Protein AF-A0A3M9XK77-F1 (afdb_monomer_lite)

pLDDT: mean 74.06, std 20.67, range [38.22, 97.75]

Structure (mmCIF, N/CA/C/O backbone):
data_AF-A0A3M9XK77-F1
#
_entry.id   AF-A0A3M9XK77-F1
#
loop_
_atom_site.group_PDB
_atom_site.id
_atom_site.type_symbol
_atom_site.label_atom_id
_atom_site.label_alt_id
_atom_site.label_comp_id
_atom_site.label_asym_id
_atom_site.label_entity_id
_atom_site.label_seq_id
_atom_site.pdbx_PDB_ins_code
_atom_site.Cartn_x
_atom_site.Cartn_y
_atom_site.Cartn_z
_atom_site.occupancy
_atom_site.B_iso_or_equiv
_atom_site.auth_seq_id
_atom_site.auth_comp_id
_atom_site.auth_asym_id
_atom_site.auth_atom_id
_atom_site.pdbx_PDB_model_num
ATOM 1 N N . MET A 1 1 ? 1.333 23.958 22.375 1.00 40.72 1 MET A N 1
ATOM 2 C CA . MET A 1 1 ? 1.892 22.632 22.056 1.00 40.72 1 MET A CA 1
ATOM 3 C C . MET A 1 1 ? 1.539 22.334 20.603 1.00 40.72 1 MET A C 1
ATOM 5 O O . MET A 1 1 ? 0.366 22.078 20.377 1.00 40.72 1 MET A O 1
ATOM 9 N N . PRO A 1 2 ? 2.428 22.461 19.603 1.00 49.28 2 PRO A N 1
ATOM 10 C CA . PRO A 1 2 ? 2.106 21.972 18.271 1.00 49.28 2 PRO A CA 1
ATOM 11 C C . PRO A 1 2 ? 2.656 20.552 18.097 1.00 49.28 2 PRO A C 1
ATOM 13 O O . PRO A 1 2 ? 3.865 20.344 18.052 1.00 49.28 2 PRO A O 1
ATOM 16 N N . GLU A 1 3 ? 1.725 19.596 18.119 1.00 48.28 3 GLU A N 1
ATOM 17 C CA . GLU A 1 3 ? 1.546 18.523 17.130 1.00 48.28 3 GLU A CA 1
ATOM 18 C C . GLU A 1 3 ? 2.834 18.058 16.422 1.00 48.28 3 GLU A C 1
ATOM 20 O O . GLU A 1 3 ? 3.284 18.636 15.431 1.00 48.28 3 GLU A O 1
ATOM 25 N N . GLY A 1 4 ? 3.422 16.978 16.937 1.00 46.28 4 GLY A N 1
ATOM 26 C CA . GLY A 1 4 ? 4.544 16.288 16.313 1.00 46.28 4 GLY A CA 1
ATOM 27 C C . GLY A 1 4 ? 4.097 15.492 15.089 1.00 46.28 4 GLY A C 1
ATOM 28 O O . GLY A 1 4 ? 3.795 14.309 15.199 1.00 46.28 4 GLY A O 1
ATOM 29 N N . PHE A 1 5 ? 4.102 16.119 13.915 1.00 48.97 5 PHE A N 1
ATOM 30 C CA . PHE A 1 5 ? 4.124 15.389 12.648 1.00 48.97 5 PHE A CA 1
ATOM 31 C C . PHE A 1 5 ? 5.582 14.990 12.368 1.00 48.97 5 PHE A C 1
ATOM 33 O O . PHE A 1 5 ? 6.400 15.821 11.970 1.00 48.97 5 PHE A O 1
ATOM 40 N N . LEU A 1 6 ? 5.940 13.729 12.639 1.00 46.72 6 LEU A N 1
ATOM 41 C CA . LEU A 1 6 ? 7.252 13.186 12.279 1.00 46.72 6 LEU A CA 1
ATOM 42 C C . LEU A 1 6 ? 7.377 13.153 10.750 1.00 46.72 6 LEU A C 1
ATOM 44 O O . LEU A 1 6 ? 6.844 12.270 10.084 1.00 46.72 6 LEU A O 1
ATOM 48 N N . ALA A 1 7 ? 8.098 14.122 10.191 1.00 45.50 7 ALA A N 1
ATOM 49 C CA . ALA A 1 7 ? 8.509 14.103 8.797 1.00 45.50 7 ALA A CA 1
ATOM 50 C C . ALA A 1 7 ? 9.521 12.962 8.586 1.00 45.50 7 ALA A C 1
ATOM 52 O O . ALA A 1 7 ? 10.709 13.105 8.880 1.00 45.50 7 ALA A O 1
ATOM 53 N N . ALA A 1 8 ? 9.050 11.814 8.096 1.00 44.91 8 ALA A N 1
ATOM 54 C CA . ALA A 1 8 ? 9.913 10.715 7.680 1.00 44.91 8 ALA A CA 1
ATOM 55 C C . ALA A 1 8 ? 10.695 11.138 6.425 1.00 44.91 8 ALA A C 1
ATOM 57 O O . ALA A 1 8 ? 10.141 11.244 5.332 1.00 44.91 8 ALA A O 1
ATOM 58 N N . LYS A 1 9 ? 11.989 11.425 6.585 1.00 43.59 9 LYS A N 1
ATOM 59 C CA . LYS A 1 9 ? 12.883 11.810 5.488 1.00 43.59 9 LYS A CA 1
ATOM 60 C C . LYS A 1 9 ? 13.710 10.599 5.060 1.00 43.59 9 LYS A C 1
ATOM 62 O O . LYS A 1 9 ? 14.681 10.258 5.728 1.00 43.59 9 LYS A O 1
ATOM 67 N N . LEU A 1 10 ? 13.342 9.964 3.947 1.00 43.53 10 LEU A N 1
ATOM 68 C CA . LEU A 1 10 ? 14.168 8.934 3.307 1.00 43.53 10 LEU A CA 1
ATOM 69 C C . LEU A 1 10 ? 15.184 9.595 2.361 1.00 43.53 10 LEU A C 1
ATOM 71 O O . LEU A 1 10 ? 14.812 10.414 1.522 1.00 43.53 10 LEU A O 1
ATOM 75 N N . ALA A 1 11 ? 16.464 9.237 2.486 1.00 40.72 11 ALA A N 1
ATOM 76 C CA . ALA A 1 11 ? 17.530 9.639 1.568 1.00 40.72 11 ALA A CA 1
ATOM 77 C C . ALA A 1 11 ? 18.156 8.386 0.936 1.00 40.72 11 ALA A C 1
ATOM 79 O O . ALA A 1 11 ? 18.517 7.456 1.651 1.00 40.72 11 ALA A O 1
ATOM 80 N N . ILE A 1 12 ? 18.275 8.362 -0.396 1.00 50.59 12 ILE A N 1
ATOM 81 C CA . ILE A 1 12 ? 18.780 7.218 -1.173 1.00 50.59 12 ILE A CA 1
ATOM 82 C C . ILE A 1 12 ? 19.982 7.697 -1.997 1.00 50.59 12 ILE A C 1
ATOM 84 O O . ILE A 1 12 ? 19.867 8.677 -2.732 1.00 50.59 12 ILE A O 1
ATOM 88 N N . ILE A 1 13 ? 21.130 7.023 -1.876 1.00 51.03 13 ILE A N 1
ATOM 89 C CA . ILE A 1 13 ? 22.360 7.305 -2.640 1.00 51.03 13 ILE A CA 1
ATOM 90 C C . ILE A 1 13 ? 22.754 6.035 -3.404 1.00 51.03 13 ILE A C 1
ATOM 92 O O . ILE A 1 13 ? 23.085 5.046 -2.756 1.00 51.03 13 ILE A O 1
ATOM 96 N N . VAL A 1 14 ? 22.767 6.046 -4.747 1.00 45.75 14 VAL A N 1
ATOM 97 C CA . VAL A 1 14 ? 23.328 4.952 -5.578 1.00 45.75 14 VAL A CA 1
ATOM 98 C C . VAL A 1 14 ? 23.963 5.494 -6.878 1.00 45.75 14 VAL A C 1
ATOM 100 O O . VAL A 1 14 ? 23.519 6.500 -7.424 1.00 45.75 14 VAL A O 1
ATOM 103 N N . VAL A 1 15 ? 25.035 4.830 -7.336 1.00 45.31 15 VAL A N 1
ATOM 104 C CA . VAL A 1 15 ? 26.042 5.244 -8.340 1.00 45.31 15 VAL A CA 1
ATOM 105 C C . VAL A 1 15 ? 25.821 4.600 -9.743 1.00 45.31 15 VAL A C 1
ATOM 107 O O . VAL A 1 15 ? 25.511 3.415 -9.839 1.00 45.31 15 VAL A O 1
ATOM 110 N N . ASP A 1 16 ? 26.072 5.387 -10.809 1.00 38.22 16 ASP A N 1
ATOM 111 C CA . ASP A 1 16 ? 26.305 5.073 -12.254 1.00 38.22 16 ASP A CA 1
ATOM 112 C C . ASP A 1 16 ? 25.118 4.908 -13.258 1.00 38.22 16 ASP A C 1
ATOM 114 O O . ASP A 1 16 ? 23.983 4.661 -12.893 1.00 38.22 16 ASP A O 1
ATOM 118 N N . ARG A 1 17 ? 25.338 5.129 -14.570 1.00 45.81 17 ARG A N 1
ATOM 119 C CA . ARG A 1 17 ? 24.308 5.482 -15.586 1.00 45.81 17 ARG A CA 1
ATOM 120 C C . ARG A 1 17 ? 23.569 4.286 -16.223 1.00 45.81 17 ARG A C 1
ATOM 122 O O . ARG A 1 17 ? 22.459 4.466 -16.711 1.00 45.81 17 ARG A O 1
ATOM 129 N N . ARG A 1 18 ? 24.102 3.056 -16.173 1.00 45.06 18 ARG A N 1
ATOM 130 C CA . ARG A 1 18 ? 23.294 1.825 -16.399 1.00 45.06 18 ARG A CA 1
ATOM 131 C C . ARG A 1 18 ? 22.351 1.566 -15.220 1.00 45.06 18 ARG A C 1
ATOM 133 O O . ARG A 1 18 ? 21.308 0.941 -15.383 1.00 45.06 18 ARG A O 1
ATOM 140 N N . SER A 1 19 ? 22.690 2.131 -14.066 1.00 50.97 19 SER A N 1
ATOM 141 C CA . SER A 1 19 ? 21.795 2.247 -12.932 1.00 50.97 19 SER A CA 1
ATOM 142 C C . SER A 1 19 ? 20.714 3.300 -13.156 1.00 50.97 19 SER A C 1
ATOM 144 O O . SER A 1 19 ? 19.835 3.339 -12.329 1.00 50.97 19 SER A O 1
ATOM 146 N N . ALA A 1 20 ? 20.693 4.123 -14.216 1.00 53.94 20 ALA A N 1
ATOM 147 C CA . ALA A 1 20 ? 19.633 5.132 -14.390 1.00 53.94 20 ALA A CA 1
ATOM 148 C C . ALA A 1 20 ? 18.252 4.512 -14.688 1.00 53.94 20 ALA A C 1
ATOM 150 O O . ALA A 1 20 ? 17.242 4.981 -14.168 1.00 53.94 20 ALA A O 1
ATOM 151 N N . ASP A 1 21 ? 18.211 3.440 -15.483 1.00 57.78 21 ASP A N 1
ATOM 152 C CA . ASP A 1 21 ? 16.988 2.676 -15.781 1.00 57.78 21 ASP A CA 1
ATOM 153 C C . ASP A 1 21 ? 16.527 1.900 -14.532 1.00 57.78 21 ASP A C 1
ATOM 155 O O . ASP A 1 21 ? 15.434 2.120 -14.020 1.00 57.78 21 ASP A O 1
ATOM 159 N N . VAL A 1 22 ? 17.454 1.163 -13.907 1.00 61.59 22 VAL A N 1
ATOM 160 C CA . VAL A 1 22 ? 17.255 0.489 -12.608 1.00 61.59 22 VAL A CA 1
ATOM 161 C C . VAL A 1 22 ? 16.875 1.470 -11.484 1.00 61.59 22 VAL A C 1
ATOM 163 O O . VAL A 1 22 ? 16.108 1.129 -10.588 1.00 61.59 22 VAL A O 1
ATOM 166 N N . MET A 1 23 ? 17.388 2.701 -11.508 1.00 65.06 23 MET A N 1
ATOM 167 C CA . MET A 1 23 ? 17.079 3.776 -10.559 1.00 65.06 23 MET A CA 1
ATOM 168 C C . MET A 1 23 ? 15.690 4.334 -10.817 1.00 65.06 23 MET A C 1
ATOM 170 O O . MET A 1 23 ? 15.003 4.658 -9.855 1.00 65.06 23 MET A O 1
ATOM 174 N N . THR A 1 24 ? 15.255 4.422 -12.074 1.00 71.69 24 THR A N 1
ATOM 175 C CA . THR A 1 24 ? 13.886 4.832 -12.413 1.00 71.69 24 THR A CA 1
ATOM 176 C C . THR A 1 24 ? 12.888 3.794 -11.909 1.00 71.69 24 THR A C 1
ATOM 178 O O . THR A 1 24 ? 11.916 4.151 -11.241 1.00 71.69 24 THR A O 1
ATOM 181 N N . ASP A 1 25 ? 13.191 2.515 -12.110 1.00 83.75 25 ASP A N 1
ATOM 182 C CA . ASP A 1 25 ? 12.398 1.396 -11.608 1.00 83.75 25 ASP A CA 1
ATOM 183 C C . ASP A 1 25 ? 12.369 1.354 -10.074 1.00 83.75 25 ASP A C 1
ATOM 185 O O . ASP A 1 25 ? 11.299 1.380 -9.472 1.00 83.75 25 ASP A O 1
ATOM 189 N N . THR A 1 26 ? 13.530 1.414 -9.416 1.00 84.44 26 THR A N 1
ATOM 190 C CA . THR A 1 26 ? 13.630 1.407 -7.943 1.00 84.44 26 THR A CA 1
ATOM 191 C C . THR A 1 26 ? 12.963 2.637 -7.318 1.00 84.44 26 THR A C 1
ATOM 193 O O . THR A 1 26 ? 12.298 2.537 -6.289 1.00 84.44 26 THR A O 1
ATOM 196 N N . THR A 1 27 ? 13.097 3.814 -7.937 1.00 86.25 27 THR A N 1
ATOM 197 C CA . THR A 1 27 ? 12.434 5.042 -7.462 1.00 86.25 27 THR A CA 1
ATOM 198 C C . THR A 1 27 ? 10.921 4.919 -7.596 1.00 86.25 27 THR A C 1
ATOM 200 O O . THR A 1 27 ? 10.196 5.296 -6.677 1.00 86.25 27 THR A O 1
ATOM 203 N N . THR A 1 28 ? 10.438 4.338 -8.697 1.00 89.69 28 THR A N 1
ATOM 204 C CA . THR A 1 28 ? 9.012 4.058 -8.897 1.00 89.69 28 THR A CA 1
ATOM 205 C C . THR A 1 28 ? 8.493 3.058 -7.865 1.00 89.69 28 THR A C 1
ATOM 207 O O . THR A 1 28 ? 7.472 3.313 -7.229 1.00 89.69 28 THR A O 1
ATOM 210 N N . GLN A 1 29 ? 9.227 1.969 -7.620 1.00 90.69 29 GLN A N 1
ATOM 211 C CA . GLN A 1 29 ? 8.904 0.993 -6.576 1.00 90.69 29 GLN A CA 1
ATOM 212 C C . GLN A 1 29 ? 8.775 1.650 -5.203 1.00 90.69 29 GLN A C 1
ATOM 214 O O . GLN A 1 29 ? 7.782 1.450 -4.507 1.00 90.69 29 GLN A O 1
ATOM 219 N N . LEU A 1 30 ? 9.754 2.468 -4.816 1.00 90.38 30 LEU A N 1
ATOM 220 C CA . LEU A 1 30 ? 9.748 3.143 -3.521 1.00 90.38 30 LEU A CA 1
ATOM 221 C C . LEU A 1 30 ? 8.650 4.197 -3.418 1.00 90.38 30 LEU A C 1
ATOM 223 O O . LEU A 1 30 ? 8.069 4.340 -2.345 1.00 90.38 30 LEU A O 1
ATOM 227 N N . ALA A 1 31 ? 8.322 4.896 -4.504 1.00 91.00 31 ALA A N 1
ATOM 228 C CA . ALA A 1 31 ? 7.198 5.826 -4.532 1.00 91.00 31 ALA A CA 1
ATOM 229 C C . ALA A 1 31 ? 5.864 5.097 -4.301 1.00 91.00 31 ALA A C 1
ATOM 231 O O . ALA A 1 31 ? 5.081 5.529 -3.458 1.00 91.00 31 ALA A O 1
ATOM 232 N N . ILE A 1 32 ? 5.645 3.961 -4.975 1.00 92.31 32 ILE A N 1
ATOM 233 C CA . ILE A 1 32 ? 4.454 3.113 -4.793 1.00 92.31 32 ILE A CA 1
ATOM 234 C C . ILE A 1 32 ? 4.351 2.623 -3.344 1.00 92.31 32 ILE A C 1
ATOM 236 O O . ILE A 1 32 ? 3.296 2.729 -2.720 1.00 92.31 32 ILE A O 1
ATOM 240 N N . LEU A 1 33 ? 5.450 2.104 -2.791 1.00 93.44 33 LEU A N 1
ATOM 241 C CA . LEU A 1 33 ? 5.471 1.591 -1.421 1.00 93.44 33 LEU A CA 1
ATOM 242 C C . LEU A 1 33 ? 5.290 2.713 -0.386 1.00 93.44 33 LEU A C 1
ATOM 244 O O . LEU A 1 33 ? 4.571 2.531 0.592 1.00 93.44 33 LEU A O 1
ATOM 248 N N . SER A 1 34 ? 5.888 3.885 -0.608 1.00 92.44 34 SER A N 1
ATOM 249 C CA . SER A 1 34 ? 5.749 5.038 0.293 1.00 92.44 34 SER A CA 1
ATOM 250 C C . SER A 1 34 ? 4.325 5.594 0.285 1.00 92.44 34 SER A C 1
ATOM 252 O O . SER A 1 34 ? 3.779 5.882 1.346 1.00 92.44 34 SER A O 1
ATOM 254 N N . ASP A 1 35 ? 3.696 5.691 -0.887 1.00 94.25 35 ASP A N 1
ATOM 255 C CA . ASP A 1 35 ? 2.287 6.076 -1.022 1.00 94.25 35 ASP A CA 1
ATOM 256 C C . ASP A 1 35 ? 1.361 5.096 -0.282 1.00 94.25 35 ASP A C 1
ATOM 258 O O . ASP A 1 35 ? 0.455 5.504 0.446 1.00 94.25 35 ASP A O 1
ATOM 262 N N . ALA A 1 36 ? 1.633 3.793 -0.380 1.00 96.38 36 ALA A N 1
ATOM 263 C CA . ALA A 1 36 ? 0.888 2.778 0.355 1.00 96.38 36 ALA A CA 1
ATOM 264 C C . ALA A 1 36 ? 1.026 2.922 1.879 1.00 96.38 36 ALA A C 1
ATOM 266 O O . ALA A 1 36 ? 0.033 2.800 2.596 1.00 96.38 36 ALA A O 1
ATOM 267 N N . LEU A 1 37 ? 2.228 3.229 2.380 1.00 95.19 37 LEU A N 1
ATOM 268 C CA . LEU A 1 37 ? 2.448 3.493 3.805 1.00 95.19 37 LEU A CA 1
ATOM 269 C C . LEU A 1 37 ? 1.671 4.722 4.284 1.00 95.19 37 LEU A C 1
ATOM 271 O O . LEU A 1 37 ? 1.061 4.669 5.350 1.00 95.19 37 LEU A O 1
ATOM 275 N N . VAL A 1 38 ? 1.639 5.798 3.493 1.00 95.06 38 VAL A N 1
ATOM 276 C CA . VAL A 1 38 ? 0.830 6.987 3.804 1.00 95.06 38 VAL A CA 1
ATOM 277 C C . VAL A 1 38 ? -0.646 6.607 3.913 1.00 95.06 38 VAL A C 1
ATOM 279 O O . VAL A 1 38 ? -1.266 6.882 4.937 1.00 95.06 38 VAL A O 1
ATOM 282 N N . LYS A 1 39 ? -1.184 5.875 2.931 1.00 92.88 39 LYS A N 1
ATOM 283 C CA . LYS A 1 39 ? -2.581 5.408 2.942 1.00 92.88 39 LYS A CA 1
ATOM 284 C C . LYS A 1 39 ? -2.915 4.525 4.144 1.00 92.88 39 LYS A C 1
ATOM 286 O O . LYS A 1 39 ? -4.031 4.587 4.649 1.00 92.88 39 LYS A O 1
ATOM 291 N N . ILE A 1 40 ? -1.975 3.699 4.606 1.00 93.94 40 ILE A N 1
ATOM 292 C CA . ILE A 1 40 ? -2.148 2.878 5.815 1.00 93.94 40 ILE A CA 1
ATOM 293 C C . ILE A 1 40 ? -2.167 3.762 7.068 1.00 93.94 40 ILE A C 1
ATOM 295 O O . ILE A 1 40 ? -3.029 3.585 7.925 1.00 93.94 40 ILE A O 1
ATOM 299 N N . ILE A 1 41 ? -1.265 4.742 7.175 1.00 92.81 41 ILE A N 1
ATOM 300 C CA . ILE A 1 41 ? -1.231 5.692 8.302 1.00 92.81 41 ILE A CA 1
ATOM 301 C C . ILE A 1 41 ? -2.528 6.513 8.367 1.00 92.81 41 ILE A C 1
ATOM 303 O O . ILE A 1 41 ? -3.063 6.739 9.452 1.00 92.81 41 ILE A O 1
ATOM 307 N N . GLU A 1 42 ? -3.081 6.896 7.216 1.00 91.88 42 GLU A N 1
ATOM 308 C CA . GLU A 1 42 ? -4.361 7.606 7.103 1.00 91.88 42 GLU A CA 1
ATOM 309 C C . GLU A 1 42 ? -5.569 6.796 7.611 1.00 91.88 42 GLU A C 1
ATOM 311 O O . GLU A 1 42 ? -6.632 7.367 7.861 1.00 91.88 42 GLU A O 1
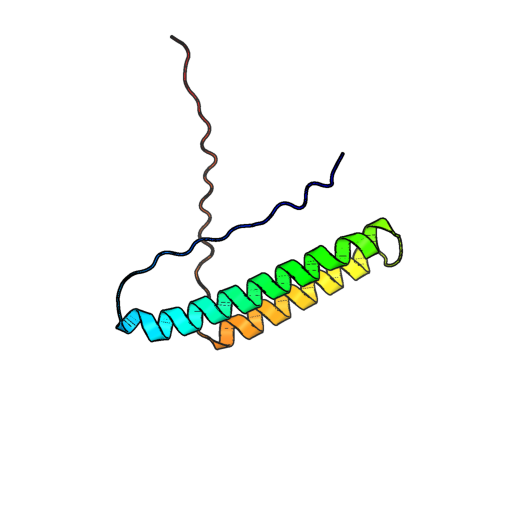ATOM 316 N N . LEU A 1 43 ? -5.426 5.484 7.840 1.00 90.56 43 LEU A N 1
ATOM 317 C CA . LEU A 1 43 ? -6.445 4.678 8.523 1.00 90.56 43 LEU A CA 1
ATOM 318 C C . LEU A 1 43 ? -6.453 4.893 10.047 1.00 90.56 43 LEU A C 1
ATOM 320 O O . LEU A 1 43 ? -7.456 4.599 10.699 1.00 90.56 43 LEU A O 1
ATOM 324 N N . GLY A 1 44 ? -5.375 5.429 10.626 1.00 87.38 44 GLY A N 1
ATOM 325 C CA . GLY A 1 44 ? -5.236 5.680 12.064 1.00 87.38 44 GLY A CA 1
ATOM 326 C C . GLY A 1 44 ? -6.357 6.543 12.662 1.00 87.38 44 GLY A C 1
ATOM 327 O O . GLY A 1 44 ? -6.962 6.129 13.654 1.00 87.38 44 GLY A O 1
ATOM 328 N N . PRO A 1 45 ? -6.718 7.690 12.057 1.00 90.56 45 PRO A N 1
ATOM 329 C CA . PRO A 1 45 ? -7.869 8.484 12.485 1.00 90.56 45 PRO A CA 1
ATOM 330 C C . PRO A 1 45 ? -9.190 7.702 12.487 1.00 90.56 45 PRO A C 1
ATOM 332 O O . PRO A 1 45 ? -9.986 7.845 13.410 1.00 90.56 45 PRO A O 1
ATOM 335 N N . MET A 1 46 ? -9.413 6.805 11.516 1.00 85.00 46 MET A N 1
ATOM 336 C CA . MET A 1 46 ? -10.619 5.963 11.490 1.00 85.00 46 MET A CA 1
ATOM 337 C C . MET A 1 46 ? -10.670 4.990 12.677 1.00 85.00 46 MET A C 1
ATOM 339 O O . MET A 1 46 ? -11.758 4.711 13.185 1.00 85.00 46 MET A O 1
ATOM 343 N N . ALA A 1 47 ? -9.506 4.505 13.128 1.00 82.06 47 ALA A N 1
ATOM 344 C CA . ALA A 1 47 ? -9.377 3.697 14.339 1.00 82.06 47 ALA A CA 1
ATOM 345 C C . ALA A 1 47 ? -9.665 4.525 15.597 1.00 82.06 47 ALA A C 1
ATOM 347 O O . ALA A 1 47 ? -10.452 4.111 16.446 1.00 82.06 47 ALA A O 1
ATOM 348 N N . ALA A 1 48 ? -9.047 5.706 15.701 1.00 84.31 48 ALA A N 1
ATOM 349 C CA . ALA A 1 48 ? -9.161 6.588 16.861 1.00 84.31 48 ALA A CA 1
ATOM 350 C C . ALA A 1 48 ? -10.589 7.121 17.059 1.00 84.31 48 ALA A C 1
ATOM 352 O O . ALA A 1 48 ? -11.051 7.269 18.187 1.00 84.31 48 ALA A O 1
ATOM 353 N N . GLU A 1 49 ? -11.305 7.368 15.964 1.00 89.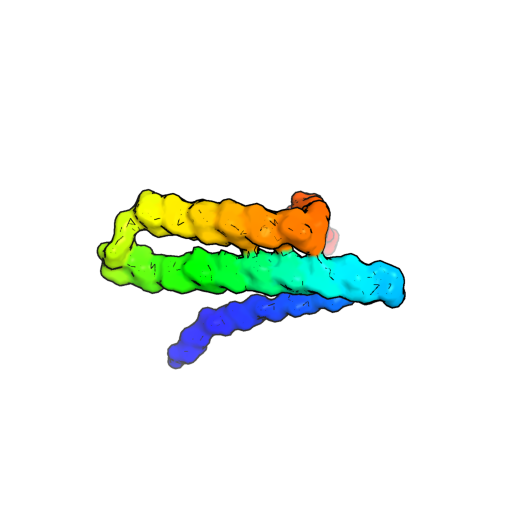19 49 GLU A N 1
ATOM 354 C CA . GLU A 1 49 ? -12.685 7.858 15.970 1.00 89.19 49 GLU A CA 1
ATOM 355 C C . GLU A 1 49 ? -13.728 6.728 16.065 1.00 89.19 49 GLU A C 1
ATOM 357 O O . GLU A 1 49 ? -14.928 6.997 16.043 1.00 89.19 49 GLU A O 1
ATOM 362 N N . GLY A 1 50 ? -13.296 5.461 16.144 1.00 85.69 50 GLY A N 1
ATOM 363 C CA . GLY A 1 50 ? -14.188 4.300 16.242 1.00 85.69 50 GLY A CA 1
ATOM 364 C C . GLY A 1 50 ? -15.071 4.081 15.008 1.00 85.69 50 GLY A C 1
ATOM 365 O O . GLY A 1 50 ? -16.121 3.448 15.101 1.00 85.69 50 GLY A O 1
ATOM 366 N N . LYS A 1 51 ? -14.671 4.616 13.848 1.00 88.19 51 LYS A N 1
ATOM 367 C CA . LYS A 1 51 ? -15.450 4.579 12.597 1.00 88.19 51 LYS A CA 1
ATOM 368 C C . LYS A 1 51 ? -15.353 3.248 11.850 1.00 88.19 51 LYS A C 1
ATOM 370 O O . LYS A 1 51 ? -16.106 3.030 10.904 1.00 88.19 51 LYS A O 1
ATOM 375 N N . ALA A 1 52 ? -14.427 2.379 12.241 1.00 88.31 52 ALA A N 1
ATOM 376 C CA . ALA A 1 52 ? -14.240 1.050 11.675 1.00 88.31 52 ALA A CA 1
ATOM 377 C C . ALA A 1 52 ? -13.735 0.087 12.754 1.00 88.31 52 ALA A C 1
ATOM 379 O O . ALA A 1 52 ? -13.068 0.506 13.703 1.00 88.31 52 ALA A O 1
ATOM 380 N N . SER A 1 53 ? -14.041 -1.205 12.610 1.00 92.88 53 SER A N 1
ATOM 381 C CA . SER A 1 53 ? -13.517 -2.201 13.540 1.00 92.88 53 SER A CA 1
ATOM 382 C C . SER A 1 53 ? -12.005 -2.397 13.328 1.00 92.88 53 SER A C 1
ATOM 384 O O . SER A 1 53 ? -11.518 -2.261 12.201 1.00 92.88 53 SER A O 1
ATOM 386 N N . PRO A 1 54 ? -11.238 -2.766 14.371 1.00 89.25 54 PRO A N 1
ATOM 387 C CA . PRO A 1 54 ? -9.813 -3.063 14.218 1.00 89.25 54 PRO A CA 1
ATOM 388 C C . PRO A 1 54 ? -9.528 -4.144 13.166 1.00 89.25 54 PRO A C 1
ATOM 390 O O . PRO A 1 54 ? -8.543 -4.050 12.439 1.00 89.25 54 PRO A O 1
ATOM 393 N N . ALA A 1 55 ? -10.405 -5.146 13.047 1.00 93.31 55 ALA A N 1
ATOM 394 C CA . ALA A 1 55 ? -10.273 -6.213 12.057 1.00 93.31 55 ALA A CA 1
ATOM 395 C C . ALA A 1 55 ? -10.435 -5.693 10.618 1.00 93.31 55 ALA A C 1
ATOM 397 O O . ALA A 1 55 ? -9.651 -6.062 9.741 1.00 93.31 55 ALA A O 1
ATOM 398 N N . ASP A 1 56 ? -11.393 -4.792 10.384 1.00 93.00 56 ASP A N 1
ATOM 399 C CA . ASP A 1 56 ? -11.601 -4.182 9.065 1.00 93.00 56 ASP A CA 1
ATOM 400 C C . ASP A 1 56 ? -10.416 -3.296 8.672 1.00 93.00 56 ASP A C 1
ATOM 402 O O . ASP A 1 56 ? -9.969 -3.313 7.525 1.00 93.00 56 ASP A O 1
ATOM 406 N N . LEU A 1 57 ? -9.864 -2.545 9.629 1.00 93.38 57 LEU A N 1
ATOM 407 C CA . LEU A 1 57 ? -8.705 -1.684 9.396 1.00 93.38 57 LEU A CA 1
ATOM 408 C C . LEU A 1 57 ? -7.436 -2.486 9.100 1.00 93.38 57 LEU A C 1
ATOM 410 O O . LEU A 1 57 ? -6.686 -2.116 8.196 1.00 93.38 57 LEU A O 1
ATOM 414 N N . LEU A 1 58 ? -7.211 -3.595 9.809 1.00 94.75 58 LEU A N 1
ATOM 415 C CA . LEU A 1 58 ? -6.103 -4.510 9.524 1.00 94.75 58 LEU A CA 1
ATOM 416 C C . LEU A 1 58 ? -6.252 -5.160 8.148 1.00 94.75 58 LEU A C 1
ATOM 418 O O . LEU A 1 58 ? -5.289 -5.182 7.386 1.00 94.75 58 LEU A O 1
ATOM 422 N N . THR A 1 59 ? -7.458 -5.622 7.808 1.00 96.19 59 THR A N 1
ATOM 423 C CA . THR A 1 59 ? -7.757 -6.197 6.486 1.00 96.19 59 THR A CA 1
ATOM 424 C C . THR A 1 59 ? -7.461 -5.183 5.387 1.00 96.19 59 THR A C 1
ATOM 426 O O . THR A 1 59 ? -6.676 -5.452 4.483 1.00 96.19 59 THR A O 1
ATOM 429 N N . ARG A 1 60 ? -7.984 -3.961 5.526 1.00 95.12 60 ARG A N 1
ATOM 430 C CA . ARG A 1 60 ? -7.767 -2.882 4.561 1.00 95.12 60 ARG A CA 1
ATOM 431 C C . ARG A 1 60 ? -6.296 -2.482 4.446 1.00 95.12 60 ARG A C 1
ATOM 433 O O . ARG A 1 60 ? -5.823 -2.222 3.344 1.00 95.12 60 ARG A O 1
ATOM 440 N N . SER A 1 61 ? -5.568 -2.451 5.562 1.00 96.25 61 SER A N 1
ATOM 441 C CA . SER A 1 61 ? -4.122 -2.191 5.562 1.00 96.25 61 SER A CA 1
ATOM 442 C C . SER A 1 61 ? -3.364 -3.283 4.805 1.00 96.25 61 SER A C 1
ATOM 444 O O . SER A 1 61 ? -2.492 -2.979 3.992 1.00 96.25 61 SER A O 1
ATOM 446 N N . GLY A 1 62 ? -3.727 -4.549 5.034 1.00 95.88 62 GLY A N 1
ATOM 447 C CA . GLY A 1 62 ? -3.170 -5.700 4.328 1.00 95.88 62 GLY A CA 1
ATOM 448 C C . GLY A 1 62 ? -3.434 -5.648 2.825 1.00 95.88 62 GLY A C 1
ATOM 449 O O . GLY A 1 62 ? -2.506 -5.834 2.041 1.00 95.88 62 GLY A O 1
ATOM 450 N N . ASP A 1 63 ? -4.657 -5.309 2.417 1.00 97.75 63 ASP A N 1
ATOM 451 C CA . ASP A 1 63 ? -5.024 -5.173 1.004 1.00 97.75 63 ASP A CA 1
ATOM 452 C C . ASP A 1 63 ? -4.230 -4.063 0.307 1.00 97.75 63 ASP A C 1
ATOM 454 O O . ASP A 1 63 ? -3.764 -4.250 -0.819 1.00 97.75 63 ASP A O 1
ATOM 458 N N . ILE A 1 64 ? -4.048 -2.912 0.968 1.00 96.81 64 ILE A N 1
ATOM 459 C CA . ILE A 1 64 ? -3.232 -1.803 0.451 1.00 96.81 64 ILE A CA 1
ATOM 460 C C . ILE A 1 64 ? -1.777 -2.255 0.284 1.00 96.81 64 ILE A C 1
ATOM 462 O O . ILE A 1 64 ? -1.185 -2.039 -0.775 1.00 96.81 64 ILE A O 1
ATOM 466 N N . ALA A 1 65 ? -1.211 -2.919 1.296 1.00 95.62 65 ALA A N 1
ATOM 467 C CA . ALA A 1 65 ? 0.161 -3.413 1.249 1.00 95.62 65 ALA A CA 1
ATOM 468 C C . ALA A 1 65 ? 0.360 -4.457 0.139 1.00 95.62 65 ALA A C 1
ATOM 470 O O . ALA A 1 65 ? 1.324 -4.370 -0.621 1.00 95.62 65 ALA A O 1
ATOM 471 N N . ALA A 1 66 ? -0.562 -5.411 -0.005 1.00 96.00 66 ALA A N 1
ATOM 472 C CA . ALA A 1 66 ? -0.495 -6.445 -1.034 1.00 96.00 66 ALA A CA 1
ATOM 473 C C . ALA A 1 66 ? -0.585 -5.853 -2.450 1.00 96.00 66 ALA A C 1
ATOM 475 O O . ALA A 1 66 ? 0.191 -6.228 -3.334 1.00 96.00 66 ALA A O 1
ATOM 476 N N . GLN A 1 67 ? -1.493 -4.896 -2.664 1.00 95.62 67 GLN A N 1
ATOM 477 C CA . GLN A 1 67 ? -1.621 -4.192 -3.942 1.00 95.62 67 GLN A CA 1
ATOM 478 C C . GLN A 1 67 ? -0.358 -3.402 -4.280 1.00 95.62 67 GLN A C 1
ATOM 480 O O . GLN A 1 67 ? 0.144 -3.500 -5.399 1.00 95.62 67 GLN A O 1
ATOM 485 N N . ALA A 1 68 ? 0.190 -2.666 -3.314 1.00 95.31 68 ALA A N 1
ATOM 486 C CA . ALA A 1 68 ? 1.405 -1.886 -3.507 1.00 95.31 68 ALA A CA 1
ATOM 487 C C . ALA A 1 68 ? 2.620 -2.771 -3.796 1.00 95.31 68 ALA A C 1
ATOM 489 O O . ALA A 1 68 ? 3.389 -2.474 -4.705 1.00 95.31 68 ALA A O 1
ATOM 490 N N . LEU A 1 69 ? 2.763 -3.887 -3.077 1.00 93.00 69 LEU A N 1
ATOM 491 C CA . LEU A 1 69 ? 3.824 -4.864 -3.311 1.00 93.00 69 LEU A CA 1
ATOM 492 C C . LEU A 1 69 ? 3.730 -5.462 -4.719 1.00 93.00 69 LEU A C 1
ATOM 494 O O . LEU A 1 69 ? 4.733 -5.551 -5.424 1.00 93.00 69 LEU A O 1
ATOM 498 N N . THR A 1 70 ? 2.517 -5.825 -5.139 1.00 93.12 70 THR A N 1
ATOM 499 C CA . THR A 1 70 ? 2.248 -6.361 -6.480 1.00 93.12 70 THR A CA 1
ATOM 500 C C . THR A 1 70 ? 2.579 -5.335 -7.558 1.00 93.12 70 THR A C 1
ATOM 502 O O . THR A 1 70 ? 3.258 -5.666 -8.526 1.0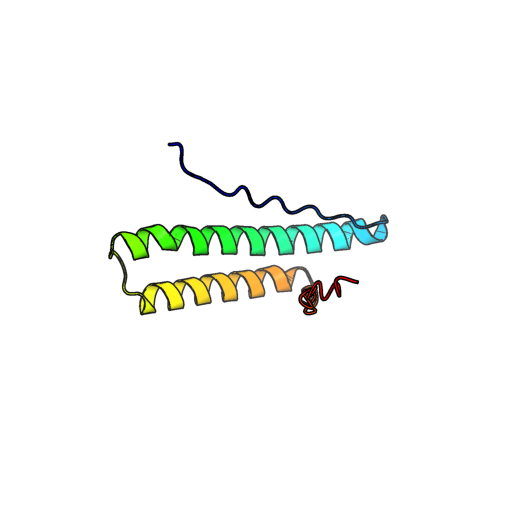0 93.12 70 THR A O 1
ATOM 505 N N . ALA A 1 71 ? 2.149 -4.085 -7.375 1.00 92.62 71 ALA A N 1
ATOM 506 C CA . ALA A 1 71 ? 2.428 -2.996 -8.304 1.00 92.62 71 ALA A CA 1
ATOM 507 C C . ALA A 1 71 ? 3.926 -2.665 -8.362 1.00 92.62 71 ALA A C 1
ATOM 509 O O . ALA A 1 71 ? 4.481 -2.512 -9.439 1.00 92.62 71 ALA A O 1
ATOM 510 N N . ALA A 1 72 ? 4.624 -2.613 -7.230 1.00 90.62 72 ALA A N 1
ATOM 511 C CA . ALA A 1 72 ? 6.062 -2.367 -7.216 1.00 90.62 72 ALA A CA 1
ATOM 512 C C . ALA A 1 72 ? 6.840 -3.517 -7.892 1.00 90.62 72 ALA A C 1
ATOM 514 O O . ALA A 1 72 ? 7.777 -3.279 -8.655 1.00 90.62 72 ALA A O 1
ATOM 515 N N . ALA A 1 73 ? 6.405 -4.767 -7.717 1.00 90.31 73 ALA A N 1
ATOM 516 C CA . ALA A 1 73 ? 7.024 -5.917 -8.374 1.00 90.31 73 ALA A CA 1
ATOM 517 C C . ALA A 1 73 ? 6.916 -5.898 -9.916 1.00 90.31 73 ALA A C 1
ATOM 519 O O . ALA A 1 73 ? 7.664 -6.619 -10.579 1.00 90.31 73 ALA A O 1
ATOM 520 N N . THR A 1 74 ? 6.043 -5.073 -10.518 1.00 93.38 74 THR A N 1
ATOM 521 C CA . THR A 1 74 ? 5.997 -4.926 -11.988 1.00 93.38 74 THR A CA 1
ATOM 522 C C . THR A 1 74 ? 7.181 -4.145 -12.547 1.00 93.38 74 THR A C 1
ATOM 524 O O . THR A 1 74 ? 7.483 -4.270 -13.729 1.00 93.38 74 THR A O 1
ATOM 527 N N . TYR A 1 75 ? 7.866 -3.372 -11.705 1.00 86.69 75 TYR A N 1
ATOM 528 C CA . TYR A 1 75 ? 9.050 -2.582 -12.056 1.00 86.69 75 TYR A CA 1
ATOM 529 C C . TYR A 1 75 ? 10.351 -3.336 -11.734 1.00 86.69 75 TYR A C 1
ATOM 531 O O . TYR A 1 75 ? 11.385 -2.740 -11.470 1.00 86.69 75 TYR A O 1
ATOM 539 N N . GLY A 1 76 ? 10.300 -4.670 -11.688 1.00 85.00 76 GLY A N 1
ATOM 540 C CA . GLY A 1 76 ? 11.455 -5.526 -11.427 1.00 85.00 76 GLY A CA 1
ATOM 541 C C . GLY A 1 76 ? 11.428 -6.201 -10.058 1.00 85.00 76 GLY A C 1
ATOM 542 O O . GLY A 1 76 ? 10.501 -6.050 -9.262 1.00 85.00 76 GLY A O 1
ATOM 543 N N . ARG A 1 77 ? 12.465 -7.001 -9.780 1.00 82.06 77 ARG A N 1
ATOM 544 C CA . ARG A 1 77 ? 12.589 -7.701 -8.497 1.00 82.06 77 ARG A CA 1
ATOM 545 C C . ARG A 1 77 ? 12.704 -6.665 -7.381 1.00 82.06 77 ARG A C 1
ATOM 547 O O . ARG A 1 77 ? 13.620 -5.850 -7.398 1.00 82.06 77 ARG A O 1
ATOM 554 N N . LEU A 1 78 ? 11.803 -6.749 -6.408 1.00 81.06 78 LEU A N 1
ATOM 555 C CA . LEU A 1 78 ? 11.859 -5.912 -5.216 1.00 81.06 78 LEU A CA 1
ATOM 556 C C . LEU A 1 78 ? 13.195 -6.097 -4.487 1.00 81.06 78 LEU A C 1
ATOM 558 O O . LEU A 1 78 ? 13.704 -7.225 -4.433 1.00 81.06 78 LEU A O 1
ATOM 562 N N . PRO A 1 79 ? 13.757 -5.021 -3.914 1.00 72.44 79 PRO A N 1
ATOM 563 C CA . PRO A 1 79 ? 14.959 -5.130 -3.107 1.00 72.44 79 PRO A CA 1
ATOM 564 C C . PRO A 1 79 ? 14.722 -6.127 -1.971 1.00 72.44 79 PRO A C 1
ATOM 566 O O . PRO A 1 79 ? 13.667 -6.130 -1.335 1.00 72.44 79 PRO A O 1
ATOM 569 N N . SER A 1 80 ? 15.706 -6.992 -1.724 1.00 71.56 80 SER A N 1
ATOM 570 C CA . SER A 1 80 ? 15.672 -7.867 -0.558 1.00 71.56 80 SER A CA 1
ATOM 571 C C . SER A 1 80 ? 15.611 -6.998 0.692 1.00 71.56 80 SER A C 1
ATOM 573 O O . SER A 1 80 ? 16.508 -6.188 0.929 1.00 71.56 80 SER A O 1
ATOM 575 N N . PHE A 1 81 ? 14.579 -7.185 1.506 1.00 65.31 81 PHE A N 1
ATOM 576 C CA . PHE A 1 81 ? 14.532 -6.633 2.853 1.00 65.31 81 PHE A CA 1
ATOM 577 C C . PHE A 1 81 ? 15.473 -7.463 3.734 1.00 65.31 81 PHE A C 1
ATOM 579 O O . PHE A 1 81 ? 15.029 -8.300 4.513 1.00 65.31 81 PHE A O 1
ATOM 586 N N . SER A 1 82 ? 16.787 -7.328 3.542 1.00 50.19 82 SER A N 1
ATOM 587 C CA . SER A 1 82 ? 17.740 -7.892 4.495 1.00 50.19 82 SER A CA 1
ATOM 588 C C . SER A 1 82 ? 17.552 -7.157 5.815 1.00 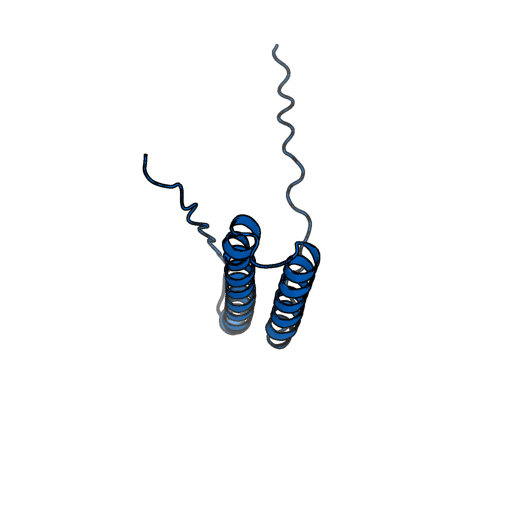50.19 82 SER A C 1
ATOM 590 O O . SER A 1 82 ? 17.676 -5.933 5.867 1.00 50.19 82 SER A O 1
ATOM 592 N N . GLU A 1 83 ? 17.230 -7.908 6.865 1.00 51.81 83 GLU A N 1
ATOM 593 C CA . GLU A 1 83 ? 17.302 -7.459 8.251 1.00 51.81 83 GLU A CA 1
ATOM 594 C C . GLU A 1 83 ? 18.641 -6.736 8.465 1.00 51.81 83 GLU A C 1
ATOM 596 O O . GLU A 1 83 ? 19.721 -7.301 8.311 1.00 51.81 83 GLU A O 1
ATOM 601 N N . SER A 1 84 ? 18.584 -5.437 8.729 1.00 53.09 84 SER A N 1
ATOM 602 C CA . SER A 1 84 ? 19.731 -4.651 9.179 1.00 53.09 84 SER A CA 1
ATOM 603 C C . SER A 1 84 ? 19.231 -3.592 10.141 1.00 53.09 84 SER A C 1
ATOM 605 O O . SER A 1 84 ? 19.248 -2.402 9.855 1.00 53.09 84 SER A O 1
ATOM 607 N N . VAL A 1 85 ? 18.756 -4.075 11.286 1.00 52.00 85 VAL A N 1
ATOM 608 C CA . VAL A 1 85 ? 19.065 -3.494 12.592 1.00 52.00 85 VAL A CA 1
ATOM 609 C C . VAL A 1 85 ? 19.328 -4.694 13.497 1.00 52.00 85 VAL A C 1
ATOM 611 O O . VAL A 1 85 ? 18.466 -5.126 14.257 1.00 52.00 85 VAL A O 1
ATOM 614 N N . ASP A 1 86 ? 20.532 -5.262 13.394 1.00 46.66 86 ASP A N 1
ATOM 615 C CA . ASP A 1 86 ? 21.153 -5.796 14.600 1.00 46.66 86 ASP A CA 1
ATOM 616 C C . ASP A 1 86 ? 21.138 -4.639 15.594 1.00 46.66 86 ASP A C 1
ATOM 618 O O . ASP A 1 86 ? 21.674 -3.559 15.324 1.00 46.66 86 ASP A O 1
ATOM 622 N N . GLY A 1 87 ? 20.423 -4.823 16.700 1.00 48.66 87 GLY A N 1
ATOM 623 C CA . GLY A 1 87 ? 20.458 -3.878 17.794 1.00 48.66 87 GLY A CA 1
ATOM 624 C C . GLY A 1 87 ? 21.916 -3.647 18.159 1.00 48.66 87 GLY A C 1
ATOM 625 O O . GLY A 1 87 ? 22.586 -4.564 18.633 1.00 48.66 87 GLY A O 1
ATOM 626 N N . GLN A 1 88 ? 22.401 -2.425 17.947 1.00 46.38 88 GLN A N 1
ATOM 627 C CA . GLN A 1 88 ? 23.609 -1.959 18.600 1.00 46.38 88 GLN A CA 1
ATOM 628 C C . GLN A 1 88 ? 23.290 -1.899 20.096 1.00 46.38 88 GLN A C 1
ATOM 630 O O . GLN A 1 88 ? 22.854 -0.885 20.633 1.00 46.38 88 GLN A O 1
ATOM 635 N N . GLN A 1 89 ? 23.409 -3.052 20.754 1.00 48.28 89 GLN A N 1
ATOM 636 C CA . GLN A 1 89 ? 23.598 -3.129 22.185 1.00 48.28 89 GLN A CA 1
ATOM 637 C C . GLN A 1 89 ? 24.952 -2.475 22.438 1.00 48.28 89 GLN A C 1
ATOM 639 O O . GLN A 1 89 ? 25.997 -3.105 22.289 1.00 48.28 89 GLN A O 1
ATOM 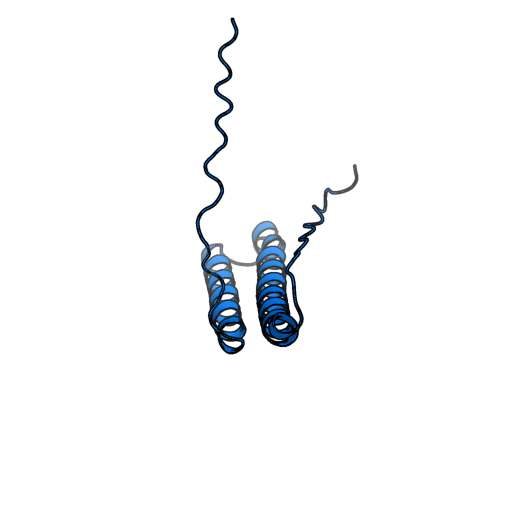644 N N . ASP A 1 90 ? 24.929 -1.190 22.779 1.00 46.56 90 ASP A N 1
ATOM 645 C CA . ASP A 1 90 ? 26.058 -0.505 23.394 1.00 46.56 90 ASP A CA 1
ATOM 646 C C . ASP A 1 90 ? 26.322 -1.146 24.768 1.00 46.56 90 ASP A C 1
ATOM 648 O O . ASP A 1 90 ? 25.971 -0.612 25.819 1.00 46.56 90 ASP A O 1
ATOM 652 N N . THR A 1 91 ? 26.931 -2.332 24.792 1.00 54.41 91 THR A N 1
ATOM 653 C CA . THR A 1 91 ? 27.576 -2.857 25.995 1.00 54.41 91 THR A CA 1
ATOM 654 C C . THR A 1 91 ? 28.935 -2.185 26.113 1.00 54.41 91 THR A C 1
ATOM 656 O O . THR A 1 91 ? 29.958 -2.763 25.747 1.00 54.41 91 THR A O 1
ATOM 659 N N . HIS A 1 92 ? 28.959 -0.946 26.600 1.00 46.62 92 HIS A N 1
ATOM 660 C CA . HIS A 1 92 ? 30.205 -0.337 27.047 1.00 46.62 92 HIS A CA 1
ATOM 661 C C . HIS A 1 92 ? 30.423 -0.716 28.522 1.00 46.62 92 HIS A C 1
ATOM 663 O O . HIS A 1 92 ? 29.654 -0.271 29.377 1.00 46.62 92 HIS A O 1
ATOM 669 N N . PRO A 1 93 ? 31.430 -1.542 28.867 1.00 59.78 93 PRO A N 1
ATOM 670 C CA . PRO A 1 93 ? 31.784 -1.751 30.262 1.00 59.78 93 PRO A CA 1
ATOM 671 C C . PRO A 1 93 ? 32.422 -0.461 30.788 1.00 59.78 93 PRO A C 1
ATOM 673 O O . PRO A 1 93 ? 33.412 0.019 30.231 1.00 59.78 93 PRO A O 1
ATOM 676 N N . GLN A 1 94 ? 31.846 0.115 31.846 1.00 52.62 94 GLN A N 1
ATOM 677 C CA . GLN A 1 94 ? 32.546 1.099 32.672 1.00 52.62 94 GLN A CA 1
ATOM 678 C C . GLN A 1 94 ? 33.744 0.398 33.325 1.00 52.62 94 GLN A C 1
A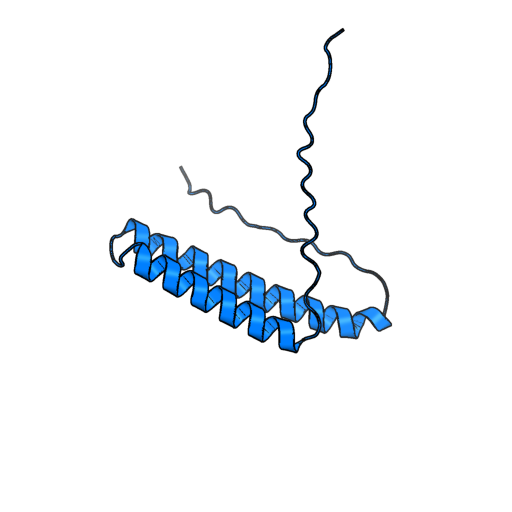TOM 680 O O . GLN A 1 94 ? 33.565 -0.588 34.040 1.00 52.62 94 GLN A O 1
ATOM 685 N N . SER A 1 95 ? 34.948 0.897 33.047 1.00 64.56 95 SER A N 1
ATOM 686 C CA . SER A 1 95 ? 36.140 0.673 33.875 1.00 64.56 95 SER A CA 1
ATOM 687 C C . SER A 1 95 ? 36.319 1.842 34.832 1.00 64.56 95 SER A C 1
ATOM 689 O O . SER A 1 95 ? 35.967 2.973 34.424 1.00 64.56 95 SER A O 1
#

Radius of gyration: 18.43 Å; chains: 1; bounding box: 52×30×50 Å

Organism: NCBI:txid369798

Sequence (95 aa):
MPEGFLAAKLAIIVVDRRSADVMTDTTTQLAILSDALVKIIELGPMAAEGKASPADLLTRSGDIAAQALTAAATYGRLPSFSESVDGQQDTHPQS

Secondary structure (DSSP, 8-state):
----------------TTHHHHHHHHHHHHHHHHHHHHHHHTTHHHHHTT-S-HHHHHHHHHHHHHHHHHHHHTTSSPPP---------------

Foldseek 3Di:
DDDDPPPDDDDDDDDDDVCVLVVVLLVVLVVLQVVLVVVLVVCVVCVVVVVDDPVVSVVVNVVSNVVSNVVSCVSDDDDPPPDPDPPPPPPDDDD